Protein AF-A0A7C7NK04-F1 (afdb_monomer)

Radius of gyration: 20.63 Å; Cα contacts (8 Å, |Δi|>4): 147; chains: 1; bounding box: 48×34×59 Å

Mean predicted aligned error: 8.37 Å

pLDDT: mean 84.69, std 10.4, range [35.12, 96.38]

Structure (mmCIF, N/CA/C/O backbone):
data_AF-A0A7C7NK04-F1
#
_entry.id   AF-A0A7C7NK04-F1
#
loop_
_atom_site.group_PDB
_atom_site.id
_atom_site.type_symbol
_atom_site.label_atom_id
_atom_site.label_alt_id
_atom_site.label_comp_id
_atom_site.label_asym_id
_atom_site.label_entity_id
_atom_site.label_seq_id
_atom_site.pdbx_PDB_ins_code
_atom_site.Cartn_x
_atom_site.Cartn_y
_atom_site.Cartn_z
_atom_site.occupancy
_atom_site.B_iso_or_equiv
_atom_site.auth_seq_id
_atom_site.auth_comp_id
_atom_site.auth_asym_id
_atom_site.auth_atom_id
_atom_site.pdbx_PDB_model_num
ATOM 1 N N . MET A 1 1 ? 5.115 5.967 20.524 1.00 58.56 1 MET A N 1
ATOM 2 C CA . MET A 1 1 ? 6.485 6.065 19.951 1.00 58.56 1 MET A CA 1
ATOM 3 C C . MET A 1 1 ? 7.187 7.312 20.480 1.00 58.56 1 MET A C 1
ATOM 5 O O . MET A 1 1 ? 6.506 8.298 20.732 1.00 58.56 1 MET A O 1
ATOM 9 N N . SER A 1 2 ? 8.510 7.290 20.685 1.00 80.31 2 SER A N 1
ATOM 10 C CA . SER A 1 2 ? 9.246 8.470 21.170 1.00 80.31 2 SER A CA 1
ATOM 11 C C . SER A 1 2 ? 9.368 9.536 20.072 1.00 80.31 2 SER A C 1
ATOM 13 O O . SER A 1 2 ? 9.613 9.212 18.912 1.00 80.31 2 SER A O 1
ATOM 15 N N . PHE A 1 3 ? 9.229 10.814 20.439 1.00 82.94 3 PHE A N 1
ATOM 16 C CA . PHE A 1 3 ? 9.349 11.958 19.521 1.00 82.94 3 PHE A CA 1
ATOM 17 C C . PHE A 1 3 ? 10.629 11.903 18.666 1.00 82.94 3 PHE A C 1
ATOM 19 O O . PHE A 1 3 ? 10.594 12.138 17.461 1.00 82.94 3 PHE A O 1
ATOM 26 N N . TRP A 1 4 ? 11.749 11.512 19.281 1.00 83.56 4 TRP A N 1
ATOM 27 C CA . TRP A 1 4 ? 13.045 11.373 18.616 1.00 83.56 4 TRP A CA 1
ATOM 28 C C . TRP A 1 4 ? 13.073 10.277 17.555 1.00 83.56 4 TRP A C 1
ATOM 30 O O . TRP A 1 4 ? 13.673 10.470 16.501 1.00 83.56 4 TRP A O 1
ATOM 40 N N . PHE A 1 5 ? 12.408 9.149 17.806 1.00 79.81 5 PHE A N 1
ATOM 41 C CA . PHE A 1 5 ? 12.311 8.078 16.822 1.00 79.81 5 PHE A CA 1
ATOM 42 C C . PHE A 1 5 ? 11.515 8.537 15.597 1.00 79.81 5 PHE A C 1
ATOM 44 O O . PHE A 1 5 ? 11.977 8.368 14.472 1.00 79.81 5 PHE A O 1
ATOM 51 N N . THR A 1 6 ? 10.373 9.200 15.806 1.00 79.88 6 THR A N 1
ATOM 52 C CA . THR A 1 6 ? 9.559 9.743 14.709 1.00 79.88 6 THR A CA 1
ATOM 53 C C . THR A 1 6 ? 10.322 10.796 13.906 1.00 79.88 6 THR A C 1
ATOM 55 O O . THR A 1 6 ? 10.277 10.776 12.676 1.00 79.88 6 THR A O 1
ATOM 58 N N . LEU A 1 7 ? 11.063 11.687 14.574 1.00 88.12 7 LEU A N 1
ATOM 59 C CA . LEU A 1 7 ? 11.888 12.703 13.917 1.00 88.12 7 LEU A CA 1
ATOM 60 C C . LEU A 1 7 ? 12.986 12.067 13.047 1.00 88.12 7 LEU A C 1
ATOM 62 O O . LEU A 1 7 ? 13.137 12.438 11.885 1.00 88.12 7 LEU A O 1
ATOM 66 N N . LEU A 1 8 ? 13.724 11.093 13.590 1.00 88.56 8 LEU A N 1
ATOM 67 C CA . LEU A 1 8 ? 14.798 10.400 12.872 1.00 88.56 8 LEU A CA 1
ATOM 68 C C . LEU A 1 8 ? 14.267 9.590 11.692 1.00 88.56 8 LEU A C 1
ATOM 70 O O . LEU A 1 8 ? 14.836 9.657 10.605 1.00 88.56 8 LEU A O 1
ATOM 74 N N . LEU A 1 9 ? 13.159 8.871 11.881 1.00 82.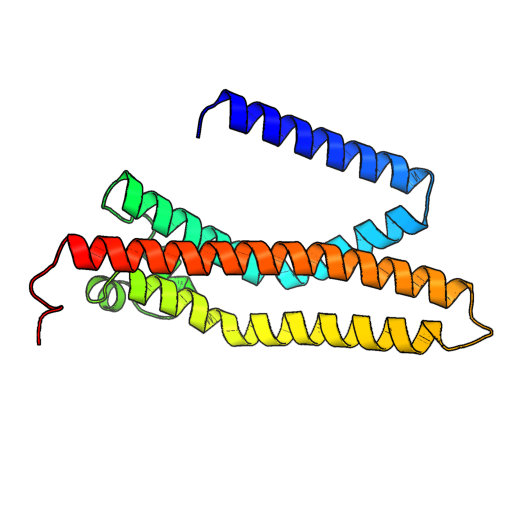81 9 LEU A N 1
ATOM 75 C CA . LEU A 1 9 ? 12.517 8.109 10.816 1.00 82.81 9 LEU A CA 1
ATOM 76 C C . LEU A 1 9 ? 12.035 9.032 9.693 1.00 82.81 9 LEU A C 1
ATOM 78 O O . LEU A 1 9 ? 12.287 8.763 8.522 1.00 82.81 9 LEU A O 1
ATOM 82 N N . THR A 1 10 ? 11.396 10.150 10.045 1.00 85.31 10 THR A N 1
ATOM 83 C CA . THR A 1 10 ? 10.932 11.142 9.064 1.00 85.31 10 THR A CA 1
ATOM 84 C C . THR A 1 10 ? 12.113 11.749 8.310 1.00 85.31 10 THR A C 1
ATOM 86 O O . THR A 1 10 ? 12.084 11.818 7.085 1.00 85.31 10 THR A O 1
ATOM 89 N N . GLY A 1 11 ? 13.179 12.136 9.017 1.00 86.88 11 GLY A N 1
ATOM 90 C CA . GLY A 1 11 ? 14.399 12.655 8.400 1.00 86.88 11 GLY A CA 1
ATOM 91 C C . GLY A 1 11 ? 15.042 11.651 7.443 1.00 86.88 11 GLY A C 1
ATOM 92 O O . GLY A 1 11 ? 15.374 12.006 6.315 1.00 86.88 11 GLY A O 1
ATOM 93 N N . PHE A 1 12 ? 15.150 10.386 7.854 1.00 88.31 12 PHE A N 1
ATOM 94 C CA . PHE A 1 12 ? 15.647 9.304 7.008 1.00 88.31 12 PHE A CA 1
ATOM 95 C C . PHE A 1 12 ? 14.791 9.123 5.749 1.00 88.31 12 PHE A C 1
ATOM 97 O O . PHE A 1 12 ? 15.341 9.062 4.652 1.00 88.31 12 PHE A O 1
ATOM 104 N N . LEU A 1 13 ? 13.461 9.097 5.883 1.00 86.69 13 LEU A N 1
ATOM 105 C CA . LEU A 1 13 ? 12.543 8.961 4.750 1.00 86.69 13 LEU A CA 1
ATOM 106 C C . LEU A 1 13 ? 12.671 10.129 3.767 1.00 86.69 13 LEU A C 1
ATOM 108 O O . LEU A 1 13 ? 12.761 9.903 2.563 1.00 86.69 13 LEU A O 1
ATOM 112 N N . VAL A 1 14 ? 12.737 11.368 4.264 1.00 88.62 14 VAL A N 1
ATOM 113 C CA . VAL A 1 14 ? 12.916 12.559 3.418 1.00 88.62 14 VAL A CA 1
ATOM 114 C C . VAL A 1 14 ? 14.240 12.487 2.659 1.00 88.62 14 VAL A C 1
ATOM 116 O O . VAL A 1 14 ? 14.258 12.677 1.445 1.00 88.62 14 VAL A O 1
ATOM 119 N N . VAL A 1 15 ? 15.342 12.168 3.343 1.00 89.38 15 VAL A N 1
ATOM 120 C CA . VAL A 1 15 ? 16.660 12.039 2.703 1.00 89.38 15 VAL A CA 1
ATOM 121 C C . VAL A 1 15 ? 16.662 10.903 1.680 1.00 89.38 15 VAL A C 1
ATOM 123 O O . VAL A 1 15 ? 17.151 11.095 0.571 1.00 89.38 15 VAL A O 1
ATOM 126 N N . ALA A 1 16 ? 16.077 9.748 2.004 1.00 85.38 16 ALA A N 1
ATOM 127 C CA . ALA A 1 16 ? 15.979 8.619 1.087 1.00 85.38 16 ALA A CA 1
ATOM 128 C C . ALA A 1 16 ? 15.206 8.990 -0.188 1.00 85.38 16 ALA A C 1
ATOM 130 O O . ALA A 1 16 ? 15.686 8.725 -1.289 1.00 85.38 16 ALA A O 1
ATOM 131 N N . VAL A 1 17 ? 14.061 9.668 -0.060 1.00 85.25 17 VAL A N 1
ATOM 132 C CA . VAL A 1 17 ? 13.278 10.137 -1.215 1.00 85.25 17 VAL A CA 1
ATOM 133 C C . VAL A 1 17 ? 14.078 11.134 -2.052 1.00 85.25 17 VAL A C 1
ATOM 135 O O . VAL A 1 17 ? 14.144 10.989 -3.270 1.00 85.25 17 VAL A O 1
ATOM 138 N N . LEU A 1 18 ? 14.732 12.114 -1.422 1.00 87.81 18 LEU A N 1
ATOM 139 C CA . LEU A 1 18 ? 15.547 13.102 -2.136 1.00 87.81 18 LEU A CA 1
ATOM 140 C C . LEU A 1 18 ? 16.727 12.460 -2.872 1.00 87.81 18 LEU A C 1
ATOM 142 O O . LEU A 1 18 ? 17.032 12.865 -3.992 1.00 87.81 18 LEU A O 1
ATOM 146 N N . LEU A 1 19 ? 17.360 11.442 -2.284 1.00 86.81 19 LEU A N 1
ATOM 147 C CA . LEU A 1 19 ? 18.418 10.676 -2.942 1.00 86.81 19 LEU A CA 1
ATOM 148 C C . LEU A 1 19 ? 17.884 9.923 -4.162 1.00 86.81 19 LEU A C 1
ATOM 150 O O . LEU A 1 19 ? 18.484 10.012 -5.227 1.00 86.81 19 LEU A O 1
ATOM 154 N N . TRP A 1 20 ? 16.742 9.242 -4.047 1.00 81.25 20 TRP A N 1
ATOM 155 C CA . TRP A 1 20 ? 16.112 8.556 -5.181 1.00 81.25 20 TRP A CA 1
ATOM 156 C C . TRP A 1 20 ? 15.725 9.523 -6.307 1.00 81.25 20 TRP A C 1
ATOM 158 O O . TRP A 1 20 ? 15.983 9.241 -7.477 1.00 81.25 20 TRP A O 1
ATOM 168 N N . VAL A 1 21 ? 15.186 10.699 -5.966 1.00 83.69 21 VAL A N 1
ATOM 169 C CA . VAL A 1 21 ? 14.900 11.765 -6.939 1.00 83.69 21 VAL A CA 1
ATOM 170 C C . VAL A 1 21 ? 16.192 12.276 -7.580 1.00 83.69 21 VAL A C 1
ATOM 172 O O . VAL A 1 21 ? 16.254 12.403 -8.799 1.00 83.69 21 VAL A O 1
ATOM 175 N N . GLY A 1 22 ? 17.250 12.507 -6.801 1.00 81.81 22 GLY A N 1
ATOM 176 C CA . GLY A 1 22 ? 18.552 12.918 -7.328 1.00 81.81 22 GLY A CA 1
ATOM 177 C C . GLY A 1 22 ? 19.155 11.889 -8.291 1.00 81.81 22 GLY A C 1
ATOM 178 O O . GLY A 1 22 ? 19.622 12.250 -9.368 1.00 81.81 22 GLY A O 1
ATOM 179 N N . VAL A 1 23 ? 19.077 10.600 -7.950 1.00 83.62 23 VAL A N 1
ATOM 180 C CA . VAL A 1 23 ? 19.541 9.501 -8.810 1.00 83.62 23 VAL A CA 1
ATOM 181 C C . VAL A 1 23 ? 18.713 9.415 -10.093 1.00 83.62 23 VAL A C 1
ATOM 183 O O . VAL A 1 23 ? 19.279 9.155 -11.152 1.00 83.62 23 VAL A O 1
ATOM 186 N N . SER A 1 24 ? 17.409 9.702 -10.043 1.00 85.19 24 SER A N 1
ATOM 187 C CA . SER A 1 24 ? 16.538 9.665 -11.228 1.00 85.19 24 SER A CA 1
ATOM 188 C C . SER A 1 24 ? 16.911 10.671 -12.324 1.00 85.19 24 SER A C 1
ATOM 190 O O . SER A 1 24 ? 16.603 10.449 -13.491 1.00 85.19 24 SER A O 1
ATOM 192 N N . ILE A 1 25 ? 17.612 11.755 -11.970 1.00 82.25 25 ILE A N 1
ATOM 193 C CA . ILE A 1 25 ? 18.111 12.749 -12.936 1.00 82.25 25 ILE A CA 1
ATOM 194 C C . ILE A 1 25 ? 19.264 12.166 -13.770 1.00 82.25 25 ILE A C 1
ATOM 196 O O . ILE A 1 25 ? 19.452 12.544 -14.923 1.00 82.25 25 ILE A O 1
ATOM 200 N N . ILE A 1 26 ? 20.036 11.247 -13.184 1.00 84.44 26 ILE A N 1
ATOM 201 C CA . ILE A 1 26 ? 21.245 10.665 -13.781 1.00 84.44 26 ILE A CA 1
ATOM 202 C C . ILE A 1 26 ? 20.951 9.276 -14.373 1.00 84.44 26 ILE A C 1
ATOM 204 O O . ILE A 1 26 ? 21.596 8.871 -15.337 1.00 84.44 26 ILE A O 1
ATOM 208 N N . SER A 1 27 ? 19.965 8.558 -13.826 1.00 84.25 27 SER A N 1
ATOM 209 C CA . SER A 1 27 ? 19.523 7.244 -14.293 1.00 84.25 27 SER A CA 1
ATOM 210 C C . SER A 1 27 ? 18.052 7.281 -14.739 1.00 84.25 27 SER A C 1
ATOM 212 O O . SER A 1 27 ? 17.154 7.325 -13.888 1.00 84.25 27 SER A O 1
ATOM 214 N N . PRO A 1 28 ? 17.777 7.218 -16.057 1.00 82.19 28 PRO A N 1
ATOM 215 C CA . PRO A 1 28 ? 16.409 7.214 -16.575 1.00 82.19 28 PRO A CA 1
ATOM 216 C C . PRO A 1 28 ? 15.612 5.982 -16.119 1.00 82.19 28 PRO A C 1
ATOM 218 O O . PRO A 1 28 ? 14.401 6.074 -15.942 1.00 82.19 28 PRO A O 1
ATOM 221 N N . GLU A 1 29 ? 16.278 4.855 -15.853 1.00 85.00 29 GLU A N 1
ATOM 222 C CA . GLU A 1 29 ? 15.658 3.639 -15.308 1.00 85.00 29 GLU A CA 1
ATOM 223 C C . GLU A 1 29 ? 15.050 3.892 -13.925 1.00 85.00 29 GLU A C 1
ATOM 225 O O . GLU A 1 29 ? 13.898 3.543 -13.670 1.00 85.00 29 GLU A O 1
ATOM 230 N N . VAL A 1 30 ? 15.786 4.577 -13.044 1.00 85.19 30 VAL A N 1
ATOM 231 C CA . VAL A 1 30 ? 15.295 4.939 -11.706 1.00 85.19 30 VAL A CA 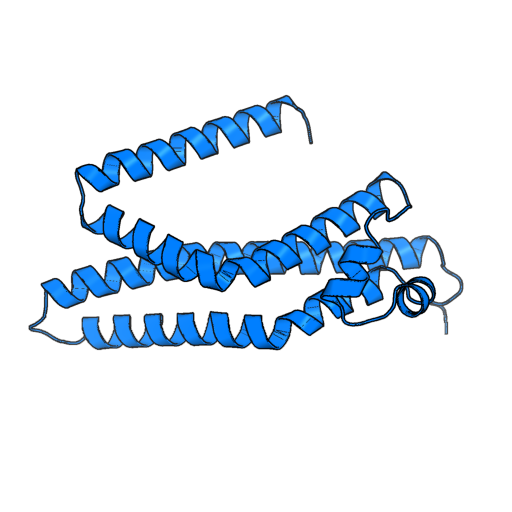1
ATOM 232 C C . VAL A 1 30 ? 14.131 5.925 -11.804 1.00 85.19 30 VAL A C 1
ATOM 234 O O . VAL A 1 30 ? 13.155 5.799 -11.064 1.00 85.19 30 VAL A O 1
ATOM 237 N N . GLY A 1 31 ? 14.178 6.861 -12.757 1.00 86.44 31 GLY A N 1
ATOM 238 C CA . GLY A 1 31 ? 13.046 7.744 -13.053 1.00 86.44 31 GLY A CA 1
ATOM 239 C C . GLY A 1 31 ? 11.790 6.984 -13.480 1.00 86.44 31 GLY A C 1
ATOM 240 O O . GLY A 1 31 ? 10.700 7.270 -12.983 1.00 86.44 31 GLY A O 1
ATOM 241 N N . LEU A 1 32 ? 11.937 5.972 -14.338 1.00 88.19 32 LEU A N 1
ATOM 242 C CA . LEU A 1 32 ? 10.832 5.113 -14.768 1.00 88.19 32 LEU A CA 1
ATOM 243 C C . LEU A 1 32 ? 10.267 4.273 -13.614 1.00 88.19 32 LEU A C 1
ATOM 245 O O . LEU A 1 32 ? 9.047 4.170 -13.496 1.00 88.19 32 LEU A O 1
ATOM 249 N N . ILE A 1 33 ? 11.118 3.740 -12.730 1.00 90.19 33 ILE A N 1
ATOM 250 C CA . ILE A 1 33 ? 10.687 3.016 -11.521 1.00 90.19 33 ILE A CA 1
ATOM 251 C C . ILE A 1 33 ? 9.848 3.926 -10.620 1.00 90.19 33 ILE A C 1
ATOM 253 O O . ILE A 1 33 ? 8.763 3.538 -10.185 1.00 90.19 33 ILE A O 1
ATOM 257 N N . LEU A 1 34 ? 10.320 5.150 -10.359 1.00 88.56 34 LEU A N 1
ATOM 258 C CA . LEU A 1 34 ? 9.594 6.118 -9.533 1.00 88.56 34 LEU A CA 1
ATOM 259 C C . LEU A 1 34 ? 8.253 6.500 -10.161 1.00 88.56 34 LEU A C 1
ATOM 261 O O . LEU A 1 34 ? 7.237 6.539 -9.467 1.00 88.56 34 LEU A O 1
ATOM 265 N N . LEU A 1 35 ? 8.227 6.741 -11.473 1.00 89.12 35 LEU A N 1
ATOM 266 C CA . LEU A 1 35 ? 7.009 7.103 -12.191 1.00 89.12 35 LEU A CA 1
ATOM 267 C C . LEU A 1 35 ? 5.995 5.952 -12.212 1.00 89.12 35 LEU A C 1
ATOM 269 O O . LEU A 1 35 ? 4.809 6.174 -11.966 1.00 89.12 35 LEU A O 1
ATOM 273 N N . ALA A 1 36 ? 6.452 4.720 -12.438 1.00 90.75 36 ALA A N 1
ATOM 274 C CA . ALA A 1 36 ? 5.611 3.530 -12.365 1.00 90.75 36 ALA A CA 1
ATOM 275 C C . ALA A 1 36 ? 5.079 3.294 -10.944 1.00 90.75 36 ALA A C 1
ATOM 277 O O . ALA A 1 36 ? 3.900 2.978 -10.776 1.00 90.75 36 ALA A O 1
ATOM 278 N N . SER A 1 37 ? 5.912 3.513 -9.920 1.00 91.19 37 SER A N 1
ATOM 279 C CA . SER A 1 37 ? 5.491 3.431 -8.521 1.00 91.19 37 SER A CA 1
ATOM 280 C C . SER A 1 37 ? 4.443 4.488 -8.176 1.00 91.19 37 SER A C 1
ATOM 282 O O . SER A 1 37 ? 3.430 4.162 -7.569 1.00 91.19 37 SER A O 1
ATOM 284 N N . LEU A 1 38 ? 4.607 5.731 -8.634 1.00 89.62 38 LEU A N 1
ATOM 285 C CA . LEU A 1 38 ? 3.595 6.783 -8.491 1.00 89.62 38 LEU A CA 1
ATOM 286 C C . LEU A 1 38 ? 2.281 6.419 -9.190 1.00 89.62 38 LEU A C 1
ATOM 288 O O . LEU A 1 38 ? 1.214 6.573 -8.596 1.00 89.62 38 LEU A O 1
ATOM 292 N N . ALA A 1 39 ? 2.344 5.902 -10.420 1.00 90.25 39 ALA A N 1
ATOM 293 C CA . ALA A 1 39 ? 1.160 5.480 -11.163 1.00 90.25 39 ALA A CA 1
ATOM 294 C C . ALA A 1 39 ? 0.391 4.379 -10.420 1.00 90.25 39 ALA A C 1
ATOM 296 O O . ALA A 1 39 ? -0.804 4.530 -10.166 1.00 90.25 39 ALA A O 1
ATOM 297 N N . PHE A 1 40 ? 1.078 3.316 -9.992 1.00 91.19 40 PHE A N 1
ATOM 298 C CA . PHE A 1 40 ? 0.482 2.270 -9.156 1.00 91.19 40 PHE A CA 1
ATOM 299 C C . PHE A 1 40 ? 0.007 2.812 -7.804 1.00 91.19 40 PHE A C 1
ATOM 301 O O . PHE A 1 40 ? -1.027 2.384 -7.294 1.00 91.19 40 PHE A O 1
ATOM 308 N N . GLY A 1 41 ? 0.730 3.778 -7.241 1.00 89.06 41 GLY A N 1
ATOM 309 C CA . GLY A 1 41 ? 0.417 4.445 -5.983 1.00 89.06 41 GLY A CA 1
ATOM 310 C C . GLY A 1 41 ? -0.914 5.187 -6.034 1.00 89.06 41 GLY A C 1
ATOM 311 O O . GLY A 1 41 ? -1.690 5.119 -5.085 1.00 89.06 41 GLY A O 1
ATOM 312 N N . MET A 1 42 ? -1.236 5.824 -7.163 1.00 89.06 42 MET A N 1
ATOM 313 C CA . MET A 1 42 ? -2.540 6.464 -7.364 1.00 89.06 42 MET A CA 1
ATOM 314 C C . MET A 1 42 ? -3.690 5.450 -7.327 1.00 89.06 42 MET A C 1
ATOM 316 O O . MET A 1 42 ? -4.715 5.717 -6.702 1.00 89.06 42 MET A O 1
ATOM 320 N N . PHE A 1 43 ? -3.515 4.265 -7.921 1.00 86.25 43 PHE A N 1
ATOM 321 C CA . PHE A 1 43 ? -4.502 3.182 -7.820 1.00 86.25 43 PHE A CA 1
ATOM 322 C C . PHE A 1 43 ? -4.575 2.600 -6.400 1.00 86.25 43 PHE A C 1
ATOM 324 O O . PHE A 1 43 ? -5.663 2.311 -5.899 1.00 86.25 43 PHE A O 1
ATOM 331 N N . ALA A 1 44 ? -3.431 2.489 -5.724 1.00 92.00 44 ALA A N 1
ATOM 332 C CA . ALA A 1 44 ? -3.324 2.025 -4.345 1.00 92.00 44 ALA A CA 1
ATOM 333 C C . ALA A 1 44 ? -3.876 3.020 -3.311 1.00 92.00 44 ALA A C 1
ATOM 335 O O . ALA A 1 44 ? -4.202 2.619 -2.194 1.00 92.00 44 ALA A O 1
ATOM 336 N N . PHE A 1 45 ? -3.997 4.307 -3.648 1.00 90.88 45 PHE A N 1
ATOM 337 C CA . PHE A 1 45 ? -4.330 5.372 -2.697 1.00 90.88 45 PHE A CA 1
ATOM 338 C C . PHE A 1 45 ? -5.620 5.089 -1.919 1.00 90.88 45 PHE A C 1
ATOM 340 O O . PHE A 1 45 ? -5.697 5.310 -0.708 1.00 90.88 45 PHE A O 1
ATOM 347 N N . ARG A 1 46 ? -6.638 4.540 -2.592 1.00 88.12 46 ARG A N 1
ATOM 348 C CA . ARG A 1 46 ? -7.901 4.186 -1.935 1.00 88.12 46 ARG A CA 1
ATOM 349 C C . ARG A 1 46 ? -7.709 3.103 -0.869 1.00 88.12 46 ARG A C 1
ATOM 351 O O . ARG A 1 46 ? -8.261 3.259 0.219 1.00 88.12 46 ARG A O 1
ATOM 358 N N . LEU A 1 47 ? -6.910 2.074 -1.158 1.00 92.44 47 LEU A N 1
ATOM 359 C CA . LEU A 1 47 ? -6.568 1.001 -0.219 1.00 92.44 47 LEU A CA 1
ATOM 360 C C . LEU A 1 47 ? -5.746 1.553 0.950 1.00 92.44 47 LEU A C 1
ATOM 362 O O . LEU A 1 47 ? -6.179 1.479 2.096 1.00 92.44 47 LEU A O 1
ATOM 366 N N . LEU A 1 48 ? -4.629 2.224 0.653 1.00 92.94 48 LEU A N 1
ATOM 367 C CA . LEU A 1 48 ? -3.720 2.787 1.658 1.00 92.94 48 LEU A CA 1
ATOM 368 C C . LEU A 1 48 ? -4.421 3.768 2.602 1.00 92.94 48 LEU A C 1
ATOM 370 O O . LEU A 1 48 ? -4.211 3.724 3.814 1.00 92.94 48 LEU A O 1
ATOM 374 N N . SER A 1 49 ? -5.296 4.628 2.073 1.00 89.94 49 SER A N 1
ATOM 375 C CA . SER A 1 49 ? -6.057 5.577 2.893 1.00 89.94 49 SER A CA 1
ATOM 376 C C . SER A 1 49 ? -7.063 4.892 3.820 1.00 89.94 49 SER A C 1
ATOM 378 O O . SER A 1 49 ? -7.425 5.445 4.854 1.00 89.94 49 SER A O 1
ATOM 380 N N . ALA A 1 50 ? -7.587 3.726 3.443 1.00 89.06 50 ALA A N 1
ATOM 381 C CA . ALA A 1 50 ? -8.534 2.987 4.263 1.00 89.06 50 ALA A CA 1
ATOM 382 C C . ALA A 1 50 ? -7.813 2.123 5.305 1.00 89.06 50 ALA A C 1
ATOM 384 O O . ALA A 1 50 ? -8.198 2.172 6.467 1.00 89.06 50 ALA A O 1
ATOM 385 N N . TYR A 1 51 ? -6.713 1.461 4.941 1.00 91.81 51 TYR A N 1
ATOM 386 C CA . TYR A 1 51 ? -5.858 0.745 5.893 1.00 91.81 51 TYR A CA 1
ATOM 387 C C . TYR A 1 51 ? -5.276 1.682 6.957 1.00 91.81 51 TYR A C 1
ATOM 389 O O . TYR A 1 51 ? -5.348 1.390 8.147 1.00 91.81 51 TYR A O 1
ATOM 397 N N . THR A 1 52 ? -4.798 2.866 6.555 1.00 90.56 52 THR A N 1
ATOM 398 C CA . THR A 1 52 ? -4.340 3.900 7.502 1.00 90.56 52 THR A CA 1
ATOM 399 C C . THR A 1 52 ? -5.455 4.357 8.441 1.00 90.56 52 THR A C 1
ATOM 401 O O . THR A 1 52 ? -5.203 4.565 9.623 1.00 90.56 52 THR A O 1
ATOM 404 N N . LEU A 1 53 ? -6.691 4.497 7.943 1.00 88.19 53 LEU A N 1
ATOM 405 C CA . LEU A 1 53 ? -7.835 4.841 8.791 1.00 88.19 53 LEU A CA 1
ATOM 406 C C . LEU A 1 53 ? -8.108 3.738 9.819 1.00 88.19 53 LEU A C 1
ATOM 408 O O . LEU A 1 53 ? -8.300 4.051 10.988 1.00 88.19 53 LEU A O 1
ATOM 412 N N . VAL A 1 54 ? -8.108 2.472 9.391 1.00 88.94 54 VAL A N 1
ATOM 413 C CA . VAL A 1 54 ? -8.330 1.320 10.277 1.00 88.94 54 VAL A CA 1
ATOM 414 C C . VAL A 1 54 ? -7.285 1.289 11.388 1.00 88.94 54 VAL A C 1
ATOM 416 O O . VAL A 1 54 ? -7.656 1.254 12.558 1.00 88.94 54 VAL A O 1
ATOM 419 N N . MET A 1 55 ? -6.002 1.400 11.038 1.00 89.62 55 MET A N 1
ATOM 420 C CA . MET A 1 55 ? -4.912 1.444 12.017 1.00 89.62 55 MET A CA 1
ATOM 421 C C . MET A 1 55 ? -5.046 2.630 12.977 1.00 89.62 55 MET A C 1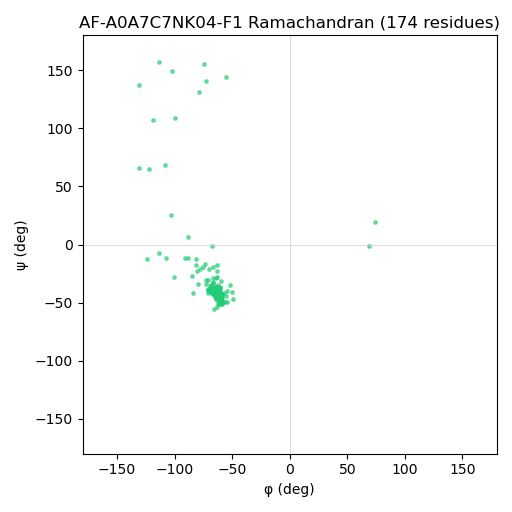
ATOM 423 O O . MET A 1 55 ? -4.972 2.450 14.186 1.00 89.62 55 MET A O 1
ATOM 427 N N . ALA A 1 56 ? -5.321 3.834 12.467 1.00 88.00 56 ALA A N 1
ATOM 428 C CA . ALA A 1 56 ? -5.458 5.022 13.309 1.00 88.00 56 ALA A CA 1
ATOM 429 C C . ALA A 1 56 ? -6.641 4.925 14.287 1.00 88.00 56 ALA A C 1
ATOM 431 O O . ALA A 1 56 ? -6.546 5.393 15.422 1.00 88.00 56 ALA A O 1
ATOM 432 N N . VAL A 1 57 ? -7.759 4.328 13.861 1.00 86.25 57 VAL A N 1
ATOM 433 C CA . VAL A 1 57 ? -8.926 4.115 14.728 1.00 86.25 57 VAL A CA 1
ATOM 434 C C . VAL A 1 57 ? -8.644 3.035 15.773 1.00 86.25 57 VAL A C 1
ATOM 436 O O . VAL A 1 57 ? -8.992 3.230 16.937 1.00 86.25 57 VAL A O 1
ATOM 439 N N . ALA A 1 58 ? -7.988 1.939 15.387 1.00 86.56 58 ALA A N 1
ATOM 440 C CA . ALA A 1 58 ? -7.568 0.888 16.310 1.00 86.56 58 ALA A CA 1
ATOM 441 C C . ALA A 1 58 ? -6.598 1.420 17.381 1.00 86.56 58 ALA A C 1
ATOM 443 O O . ALA A 1 58 ? -6.819 1.206 18.574 1.00 86.56 58 ALA A O 1
ATOM 444 N N . ASP A 1 59 ? -5.592 2.201 16.978 1.00 85.94 59 ASP A N 1
ATOM 445 C CA . ASP A 1 59 ? -4.652 2.856 17.893 1.00 85.94 59 ASP A CA 1
ATOM 446 C C . ASP A 1 59 ? -5.367 3.833 18.837 1.00 85.94 59 ASP A C 1
ATOM 448 O O . ASP A 1 59 ? -5.125 3.832 20.045 1.00 85.94 59 ASP A O 1
ATOM 452 N N . ALA A 1 60 ? -6.296 4.644 18.316 1.00 83.81 60 ALA A N 1
ATOM 453 C CA . ALA A 1 60 ? -7.067 5.577 19.134 1.00 83.81 60 ALA A CA 1
ATOM 454 C C . ALA A 1 60 ? -7.926 4.854 20.184 1.00 83.81 60 ALA A C 1
ATOM 456 O O . ALA A 1 60 ? -7.985 5.294 21.335 1.00 83.81 60 ALA A O 1
ATOM 457 N N . PHE A 1 61 ? -8.554 3.736 19.810 1.00 84.25 61 PHE A N 1
ATOM 458 C CA . PHE A 1 61 ? -9.307 2.900 20.741 1.00 84.25 61 PHE A CA 1
ATOM 459 C C . PHE A 1 61 ? -8.397 2.291 21.811 1.00 84.25 61 PHE A C 1
ATOM 461 O O . PHE A 1 61 ? -8.711 2.363 22.996 1.00 84.25 61 PHE A O 1
ATOM 468 N N . ARG A 1 62 ? -7.227 1.780 21.421 1.00 82.12 62 ARG A N 1
ATOM 469 C CA . ARG A 1 62 ? -6.241 1.219 22.348 1.00 82.12 62 ARG A CA 1
ATOM 470 C C . ARG A 1 62 ? -5.716 2.247 23.353 1.00 82.12 62 ARG A C 1
ATOM 472 O O . ARG A 1 62 ? -5.543 1.921 24.524 1.00 82.12 62 ARG A O 1
ATOM 479 N N . GLU A 1 63 ? -5.438 3.472 22.912 1.00 81.75 63 GLU A N 1
ATOM 480 C CA . GLU A 1 63 ? -4.880 4.515 23.780 1.00 81.75 63 GLU A CA 1
ATOM 481 C C . GLU A 1 63 ? -5.928 5.199 24.666 1.00 81.75 63 GLU A C 1
ATOM 483 O O . GLU A 1 63 ? -5.602 5.629 25.773 1.00 81.75 63 GLU A O 1
ATOM 488 N N . ARG A 1 64 ? -7.161 5.369 24.172 1.00 77.06 64 ARG A N 1
ATOM 489 C CA . ARG A 1 64 ? -8.153 6.268 24.792 1.00 77.06 64 ARG A CA 1
ATOM 490 C C . ARG A 1 64 ? -9.476 5.602 25.151 1.00 77.06 64 ARG A C 1
ATOM 492 O O . ARG A 1 64 ? -10.272 6.233 25.835 1.00 77.06 64 ARG A O 1
ATOM 499 N N . GLY A 1 65 ? -9.735 4.383 24.679 1.00 67.06 65 GLY A N 1
ATOM 500 C CA . GLY A 1 65 ? -11.002 3.667 24.874 1.00 67.06 65 GLY A CA 1
ATOM 501 C C . GLY A 1 65 ? -12.206 4.264 24.131 1.00 67.06 65 GLY A C 1
ATOM 502 O O . GLY A 1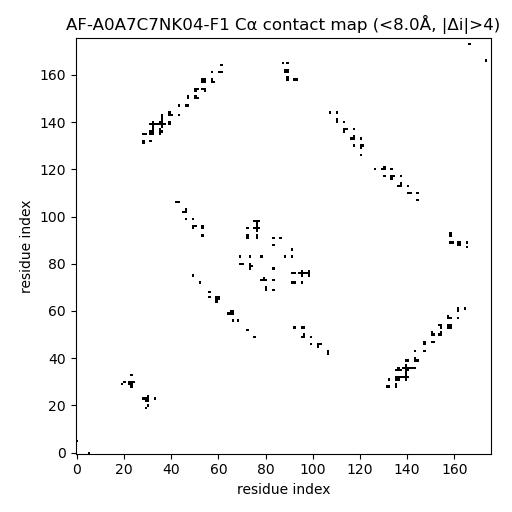 65 ? -13.296 3.710 24.203 1.00 67.06 65 GLY A O 1
ATOM 503 N N . GLU A 1 66 ? -12.034 5.371 23.401 1.00 65.12 66 GLU A N 1
ATOM 504 C CA . GLU A 1 66 ? -13.105 6.068 22.683 1.00 65.12 66 GLU A CA 1
ATOM 505 C C . GLU A 1 66 ? -12.712 6.364 21.232 1.00 65.12 66 GLU A C 1
ATOM 507 O O . GLU A 1 66 ? -11.614 6.848 20.943 1.00 65.12 66 GLU A O 1
ATOM 512 N N . VAL A 1 67 ? -13.654 6.145 20.310 1.00 68.56 67 VAL A N 1
ATOM 513 C CA . VAL A 1 67 ? -13.475 6.410 18.877 1.00 68.56 67 VAL A CA 1
ATOM 514 C C . VAL A 1 67 ? -14.112 7.744 18.503 1.00 68.56 67 VAL A C 1
ATOM 516 O O . VAL A 1 67 ? -15.331 7.868 18.423 1.00 68.56 67 VAL A O 1
ATOM 519 N N . LYS A 1 68 ? -13.284 8.755 18.213 1.00 62.59 68 LYS A N 1
ATOM 520 C CA . LYS A 1 68 ? -13.759 10.072 17.741 1.00 62.59 68 LYS A CA 1
ATOM 521 C C . LYS A 1 68 ? -14.156 10.105 16.261 1.00 62.59 68 LYS A C 1
ATOM 523 O O . LYS A 1 68 ? -14.908 10.985 15.864 1.00 62.59 68 LYS A O 1
ATOM 528 N N . ASP A 1 69 ? -13.674 9.162 15.451 1.00 68.06 69 ASP A N 1
ATOM 529 C CA . ASP A 1 69 ? -13.821 9.166 13.984 1.00 68.06 69 ASP A CA 1
ATOM 530 C C . ASP A 1 69 ? -14.898 8.185 13.459 1.00 68.06 69 ASP A C 1
ATOM 532 O O . ASP A 1 69 ? -14.857 7.764 12.300 1.00 68.06 69 ASP A O 1
ATOM 536 N N . LEU A 1 70 ? -15.901 7.844 14.280 1.00 69.75 70 LEU A N 1
ATOM 537 C CA . LEU A 1 70 ? -17.001 6.922 13.930 1.00 69.75 70 LEU A CA 1
ATOM 538 C C . LEU A 1 70 ? -17.711 7.286 12.613 1.00 69.75 70 LEU A C 1
ATOM 540 O O . LEU A 1 70 ? -18.051 6.401 11.832 1.00 69.75 70 LEU A O 1
ATOM 544 N N . GLN A 1 71 ? -17.847 8.579 12.314 1.00 74.62 71 GLN A N 1
ATOM 545 C CA . GLN A 1 71 ? -18.433 9.077 11.066 1.00 74.62 71 GLN A CA 1
ATOM 546 C C . GLN A 1 71 ? -17.638 8.660 9.815 1.00 74.62 71 GLN A C 1
ATOM 548 O O . GLN A 1 71 ? -18.212 8.294 8.788 1.00 74.62 71 GLN A O 1
ATOM 553 N N . LYS A 1 72 ? -16.300 8.675 9.881 1.00 75.62 72 LYS A N 1
ATOM 554 C CA . LYS A 1 72 ? -15.445 8.247 8.759 1.00 75.62 72 LYS A CA 1
ATOM 555 C C . LYS A 1 72 ? -15.473 6.732 8.585 1.00 75.62 72 LYS A C 1
ATOM 557 O O . LYS A 1 72 ? -15.414 6.249 7.455 1.00 75.62 72 LYS A O 1
ATOM 562 N N . VAL A 1 73 ? -15.582 5.996 9.692 1.00 75.00 73 VAL A N 1
ATOM 563 C CA . VAL A 1 73 ? -15.763 4.538 9.684 1.00 75.00 73 VAL A CA 1
ATOM 564 C C . VAL A 1 73 ? -17.100 4.183 9.025 1.00 75.00 73 VAL A C 1
ATOM 566 O O . VAL A 1 73 ? -17.100 3.369 8.108 1.00 75.00 73 VAL A O 1
ATOM 569 N N . ALA A 1 74 ? -18.194 4.864 9.386 1.00 73.06 74 ALA A N 1
ATOM 570 C CA . ALA A 1 74 ? -19.521 4.737 8.762 1.00 73.06 74 ALA A CA 1
ATOM 571 C C . ALA A 1 74 ? -19.482 4.948 7.248 1.00 73.06 74 ALA A C 1
ATOM 573 O O . ALA A 1 74 ? -19.939 4.113 6.464 1.00 73.06 74 ALA A O 1
ATOM 574 N N . GLN A 1 75 ? -18.846 6.037 6.821 1.00 79.38 75 GLN A N 1
ATOM 575 C CA . GLN A 1 75 ? -18.735 6.366 5.407 1.00 79.38 75 GLN A CA 1
ATOM 576 C C . GLN A 1 75 ? -17.967 5.299 4.611 1.00 79.38 75 GLN A C 1
ATOM 578 O O . GLN A 1 75 ? -18.320 5.022 3.464 1.00 79.38 75 GLN A O 1
ATOM 583 N N . LYS A 1 76 ? -16.909 4.711 5.189 1.0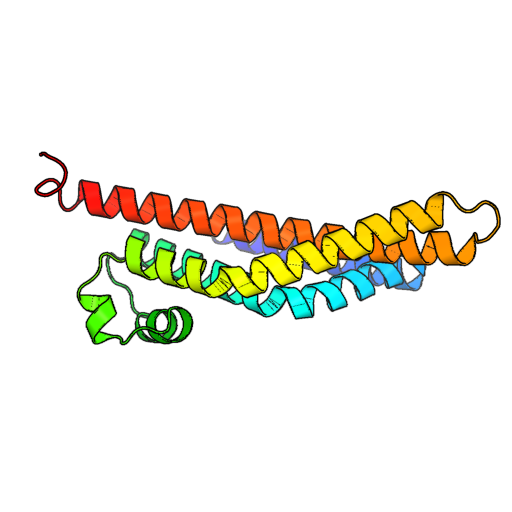0 79.25 76 LYS A N 1
ATOM 584 C CA . LYS A 1 76 ? -16.086 3.704 4.502 1.00 79.25 76 LYS A CA 1
ATOM 585 C C . LYS A 1 76 ? -16.637 2.281 4.597 1.00 79.25 76 LYS A C 1
ATOM 587 O O . LYS A 1 76 ? -16.379 1.505 3.683 1.00 79.25 76 LYS A O 1
ATOM 592 N N . SER A 1 77 ? -17.389 1.946 5.644 1.00 71.56 77 SER A N 1
ATOM 593 C CA . SER A 1 77 ? -18.045 0.639 5.796 1.00 71.56 77 SER A CA 1
ATOM 594 C C . SER A 1 77 ? -19.359 0.534 5.016 1.00 71.56 77 SER A C 1
ATOM 596 O O . SER A 1 77 ? -19.848 -0.569 4.785 1.00 71.56 77 SER A O 1
ATOM 598 N N . GLY A 1 78 ? -19.942 1.666 4.605 1.00 73.19 78 GLY A N 1
ATOM 599 C CA . GLY A 1 78 ? -21.250 1.701 3.945 1.00 73.19 78 GLY A CA 1
ATOM 600 C C . GLY A 1 78 ? -22.421 1.447 4.902 1.00 73.19 78 GLY A C 1
ATOM 601 O O . GLY A 1 78 ? -23.501 1.072 4.448 1.00 73.19 78 GLY A O 1
ATOM 602 N N . LYS A 1 79 ? -22.204 1.629 6.211 1.00 76.19 79 LYS A N 1
ATOM 603 C CA . LYS A 1 79 ? -23.196 1.456 7.285 1.00 76.19 79 LYS A CA 1
ATOM 604 C C . LYS A 1 79 ? -23.523 2.789 7.949 1.00 76.19 79 LYS A C 1
ATOM 606 O O . LYS A 1 79 ? -22.728 3.726 7.881 1.00 76.19 79 LYS A O 1
ATOM 611 N N . SER A 1 80 ? -24.690 2.892 8.586 1.00 75.62 80 SER A N 1
ATOM 612 C CA . SER A 1 80 ? -25.039 4.104 9.339 1.00 75.62 80 SER A CA 1
ATOM 613 C C . SER A 1 80 ? -24.262 4.174 10.662 1.00 75.62 80 SER A C 1
ATOM 615 O O . SER A 1 80 ? -23.847 3.154 11.214 1.00 75.62 80 SER A O 1
ATOM 617 N N . GLU A 1 81 ? -24.062 5.379 11.205 1.00 71.94 81 GLU A N 1
ATOM 618 C CA . GLU A 1 81 ? -23.419 5.543 12.521 1.00 71.94 81 GLU A CA 1
ATOM 619 C C . GLU A 1 81 ? -24.198 4.843 13.644 1.00 71.94 81 GLU A C 1
ATOM 621 O O . GLU A 1 81 ? -23.608 4.375 14.615 1.00 71.94 81 GLU A O 1
ATOM 626 N N . GLU A 1 82 ? -25.523 4.762 13.512 1.00 68.75 82 GLU A N 1
ATOM 627 C CA . GLU A 1 82 ? -26.411 4.109 14.476 1.00 68.75 82 GLU A CA 1
ATOM 628 C C . GLU A 1 82 ? -26.248 2.586 14.455 1.00 68.75 82 GLU A C 1
ATOM 630 O O . GLU A 1 82 ? -26.226 1.968 15.516 1.00 68.75 82 GLU A O 1
ATOM 635 N N . GLU A 1 83 ? -26.056 1.993 13.272 1.00 68.38 83 GLU A N 1
ATOM 636 C CA . GLU A 1 83 ? -25.739 0.568 13.120 1.00 68.38 83 GLU A CA 1
ATOM 637 C C . GLU A 1 83 ? -24.344 0.241 13.669 1.00 68.38 83 GLU A C 1
ATOM 639 O O . GLU A 1 83 ? -24.151 -0.797 14.296 1.00 68.38 83 GLU A O 1
ATOM 644 N N . LEU A 1 84 ? -23.371 1.138 13.488 1.00 70.38 84 LEU A N 1
ATOM 645 C CA . LEU A 1 84 ? -22.007 0.926 13.979 1.00 70.38 84 LEU A CA 1
ATOM 646 C C . LEU A 1 84 ? -21.876 1.051 15.494 1.00 70.38 84 LEU A C 1
ATOM 648 O O . LEU A 1 84 ? -21.049 0.364 16.077 1.00 70.38 84 LEU A O 1
ATOM 652 N N . LYS A 1 85 ? -22.694 1.886 16.142 1.00 69.56 85 LYS A N 1
ATOM 653 C CA . LYS A 1 85 ? -22.729 1.978 17.612 1.00 69.56 85 LYS A CA 1
ATOM 654 C C . LYS A 1 85 ? -23.259 0.710 18.283 1.00 69.56 85 LYS A C 1
ATOM 656 O O . LYS A 1 85 ? -23.046 0.538 19.478 1.00 69.56 85 LYS A O 1
ATOM 661 N N . GLN A 1 86 ? -23.973 -0.137 17.542 1.00 76.81 86 GLN A N 1
ATOM 662 C CA . GLN A 1 86 ? -24.503 -1.409 18.040 1.00 76.81 86 GLN A CA 1
ATOM 663 C C . GLN A 1 86 ? -23.537 -2.579 17.826 1.00 76.81 86 GLN A C 1
ATOM 665 O O . GLN A 1 86 ? -23.762 -3.655 18.375 1.00 76.81 86 GLN A O 1
ATOM 670 N N . LEU A 1 87 ? -22.485 -2.388 17.028 1.00 79.12 87 LEU A N 1
ATOM 671 C CA . LEU A 1 87 ? -21.505 -3.420 16.716 1.00 79.12 87 LEU A CA 1
ATOM 672 C C . LEU A 1 87 ? -20.217 -3.207 17.523 1.00 79.12 87 LEU A C 1
ATOM 674 O O . LEU A 1 87 ? -19.847 -2.059 17.781 1.00 79.12 87 LEU A O 1
ATOM 678 N N . PRO A 1 88 ? -19.494 -4.290 17.864 1.00 82.81 88 PRO A N 1
ATOM 679 C CA . PRO A 1 88 ? -18.124 -4.178 18.346 1.00 82.81 88 PRO A CA 1
ATOM 680 C C . PRO A 1 88 ? -17.268 -3.413 17.330 1.00 82.81 88 PRO A C 1
ATOM 682 O O . PRO A 1 88 ? -17.447 -3.547 16.112 1.00 82.81 88 PRO A O 1
ATOM 685 N N . LEU A 1 89 ? -16.319 -2.616 17.813 1.00 84.00 89 LEU A N 1
ATOM 686 C CA . LEU A 1 89 ? -15.429 -1.828 16.971 1.00 84.00 89 LEU A CA 1
ATOM 687 C C . LEU A 1 89 ? -14.596 -2.729 16.058 1.00 84.00 89 LEU A C 1
ATOM 689 O O . LEU A 1 89 ? -14.377 -2.379 14.898 1.00 84.00 89 LEU A O 1
ATOM 693 N N . SER A 1 90 ? -14.178 -3.902 16.539 1.00 86.31 90 SER A N 1
ATOM 694 C CA . SER A 1 90 ? -13.498 -4.902 15.708 1.00 86.31 90 SER A CA 1
ATOM 695 C C . SER A 1 90 ? -14.323 -5.276 14.472 1.00 86.31 90 SER A C 1
ATOM 697 O O . SER A 1 90 ? -13.807 -5.267 13.353 1.00 86.31 90 SER A O 1
ATOM 699 N N . VAL A 1 91 ? -15.630 -5.502 14.641 1.00 85.81 91 VAL A N 1
ATOM 700 C CA . VAL A 1 91 ? -16.565 -5.812 13.549 1.00 85.81 91 VAL A CA 1
ATOM 701 C C . VAL A 1 91 ? -16.745 -4.608 12.624 1.00 85.81 91 VAL A C 1
ATOM 703 O O . VAL A 1 91 ? -16.730 -4.759 11.403 1.00 85.81 91 VAL A O 1
ATOM 706 N N 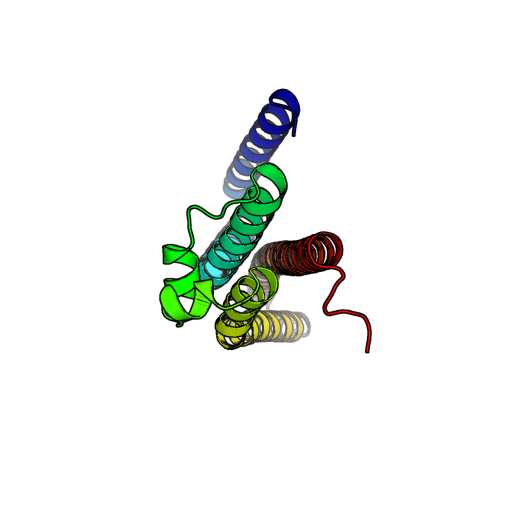. ALA A 1 92 ? -16.859 -3.398 13.176 1.00 85.81 92 ALA A N 1
ATOM 707 C CA . ALA A 1 92 ? -16.934 -2.166 12.392 1.00 85.81 92 ALA A CA 1
ATOM 708 C C . ALA A 1 92 ? -15.701 -1.969 11.490 1.00 85.81 92 ALA A C 1
ATOM 710 O O . ALA A 1 92 ? -15.840 -1.637 10.310 1.00 85.81 92 ALA A O 1
ATOM 711 N N . LEU A 1 93 ? -14.498 -2.199 12.020 1.00 87.31 93 LEU A N 1
ATOM 712 C CA . LEU A 1 93 ? -13.250 -2.099 11.265 1.00 87.31 93 LEU A CA 1
ATOM 713 C C . LEU A 1 93 ? -13.102 -3.237 10.247 1.00 87.31 93 LEU A C 1
ATOM 715 O O . LEU A 1 93 ? -12.696 -2.987 9.111 1.00 87.31 93 LEU A O 1
ATOM 719 N N . ALA A 1 94 ? -13.506 -4.459 10.602 1.00 88.50 94 ALA A N 1
ATOM 720 C CA . ALA A 1 94 ? -13.550 -5.585 9.673 1.00 88.50 94 ALA A CA 1
ATOM 721 C C . ALA A 1 94 ? -14.500 -5.317 8.492 1.00 88.50 94 ALA A C 1
ATOM 723 O O . ALA A 1 94 ? -14.177 -5.653 7.356 1.00 88.50 94 ALA A O 1
ATOM 724 N N . LEU A 1 95 ? -15.633 -4.642 8.717 1.00 87.31 95 LEU A N 1
ATOM 725 C CA . LEU A 1 95 ? -16.537 -4.221 7.641 1.00 87.31 95 LEU A CA 1
ATOM 726 C C . LEU A 1 95 ? -15.895 -3.187 6.707 1.00 87.31 95 LEU A C 1
ATOM 728 O O . LEU A 1 95 ? -16.109 -3.247 5.496 1.00 87.31 95 LEU A O 1
ATOM 732 N N . VAL A 1 96 ? -15.084 -2.263 7.236 1.00 87.31 96 VAL A N 1
ATOM 733 C CA . VAL A 1 96 ? -14.290 -1.349 6.397 1.00 87.31 96 VAL A CA 1
ATOM 734 C C . VAL A 1 96 ? -13.301 -2.137 5.538 1.00 87.31 96 VAL A C 1
ATOM 736 O O . VAL A 1 96 ? -13.195 -1.860 4.346 1.00 87.31 96 VAL A O 1
ATOM 739 N N . MET A 1 97 ? -12.614 -3.130 6.110 1.00 90.31 97 MET A N 1
ATOM 740 C CA . MET A 1 97 ? -11.702 -4.007 5.363 1.00 90.31 97 MET A CA 1
ATOM 741 C C . MET A 1 97 ? -12.443 -4.803 4.278 1.00 90.31 97 MET A C 1
ATOM 743 O O . MET A 1 97 ? -12.007 -4.827 3.129 1.00 90.31 97 MET A O 1
ATOM 747 N N . ALA A 1 98 ? -13.609 -5.368 4.598 1.00 89.31 98 ALA A N 1
ATOM 748 C CA . ALA A 1 98 ? -14.438 -6.115 3.654 1.00 89.31 98 ALA A CA 1
ATOM 749 C C . ALA A 1 98 ? -14.930 -5.240 2.486 1.00 89.31 98 ALA A C 1
ATOM 751 O O . ALA A 1 98 ? -14.916 -5.660 1.329 1.00 89.31 98 ALA A O 1
ATOM 752 N N . ALA A 1 99 ? -15.289 -3.979 2.749 1.00 88.44 99 ALA A N 1
ATOM 753 C CA . ALA A 1 99 ? -15.690 -3.031 1.707 1.00 88.44 99 ALA A CA 1
ATOM 754 C C . ALA A 1 99 ? -14.559 -2.708 0.704 1.00 88.44 99 ALA A C 1
ATOM 756 O O . ALA A 1 99 ? -14.820 -2.197 -0.392 1.00 88.44 99 ALA A O 1
ATOM 757 N N . LEU A 1 100 ? -13.301 -3.000 1.052 1.00 90.12 100 LEU A N 1
ATOM 758 C CA . LEU A 1 100 ? -12.142 -2.804 0.181 1.00 90.12 100 LEU A CA 1
ATOM 759 C C . LEU A 1 100 ? -11.847 -4.004 -0.718 1.00 90.12 100 LEU A C 1
ATOM 761 O O . LEU A 1 100 ? -11.075 -3.841 -1.663 1.00 90.12 100 LEU A O 1
ATOM 765 N N . GLU A 1 101 ? -12.462 -5.167 -0.490 1.00 90.75 101 GLU A N 1
ATOM 766 C CA . GLU A 1 101 ? -12.178 -6.391 -1.247 1.00 90.75 101 GLU A CA 1
ATOM 767 C C . GLU A 1 101 ? -12.192 -6.202 -2.774 1.00 90.75 101 GLU A C 1
ATOM 769 O O . GLU A 1 101 ? -11.215 -6.598 -3.418 1.00 90.75 101 GLU A O 1
ATOM 774 N N . PRO A 1 102 ? -13.193 -5.537 -3.394 1.00 90.62 102 PRO A N 1
ATOM 775 C CA . PRO A 1 102 ? -13.197 -5.345 -4.845 1.00 90.62 102 PRO A CA 1
ATOM 776 C C . PRO A 1 102 ? -11.991 -4.534 -5.338 1.00 90.62 102 PRO A C 1
ATOM 778 O O . PRO A 1 102 ? -11.414 -4.828 -6.388 1.00 90.62 102 PRO A O 1
ATOM 781 N N . TYR A 1 103 ? -11.581 -3.524 -4.567 1.00 91.06 103 TYR A N 1
ATOM 782 C CA . TYR A 1 103 ? -10.420 -2.689 -4.878 1.00 91.06 103 TYR A CA 1
ATOM 783 C C . TYR A 1 103 ? -9.122 -3.467 -4.694 1.00 91.06 103 TYR A C 1
ATOM 785 O O . TYR A 1 103 ? -8.223 -3.346 -5.522 1.00 91.06 103 TYR A O 1
ATOM 793 N N . ARG A 1 104 ? -9.049 -4.300 -3.651 1.00 92.56 104 ARG A N 1
ATOM 794 C CA . ARG A 1 104 ? -7.911 -5.171 -3.370 1.00 92.56 104 ARG A CA 1
ATOM 795 C C . ARG A 1 104 ? -7.692 -6.159 -4.513 1.00 92.56 104 ARG A C 1
ATOM 797 O O . ARG A 1 104 ? -6.593 -6.226 -5.059 1.00 92.56 104 ARG A O 1
ATOM 804 N N . TYR A 1 105 ? -8.741 -6.871 -4.924 1.00 93.00 105 TYR A N 1
ATOM 805 C CA . TYR A 1 105 ? -8.654 -7.829 -6.028 1.00 93.00 105 TYR A CA 1
ATOM 806 C C . TYR A 1 105 ? -8.276 -7.149 -7.339 1.00 93.00 105 TYR A C 1
ATOM 808 O O . TYR A 1 105 ? -7.391 -7.631 -8.037 1.00 93.00 105 TYR A O 1
ATOM 816 N N . THR A 1 106 ? -8.882 -6.001 -7.649 1.00 92.94 106 THR A N 1
ATOM 817 C CA . THR A 1 106 ? -8.554 -5.243 -8.865 1.00 92.94 106 THR A CA 1
ATOM 818 C C . THR A 1 106 ? -7.095 -4.782 -8.861 1.00 92.94 106 THR A C 1
ATOM 820 O O . THR A 1 106 ? -6.407 -4.900 -9.873 1.00 92.94 106 THR A O 1
ATOM 823 N N . TYR A 1 107 ? -6.604 -4.295 -7.719 1.00 93.94 107 TYR A N 1
ATOM 824 C CA . TYR A 1 107 ? -5.229 -3.831 -7.567 1.00 93.94 107 TYR A CA 1
ATOM 825 C C . TYR A 1 107 ? -4.215 -4.965 -7.767 1.00 93.94 107 TYR A C 1
ATOM 827 O O . TYR A 1 107 ? -3.340 -4.861 -8.630 1.00 93.94 107 TYR A O 1
ATOM 835 N N . TYR A 1 108 ? -4.362 -6.074 -7.033 1.00 94.94 108 TYR A N 1
ATOM 836 C CA . TYR A 1 108 ? -3.452 -7.214 -7.165 1.00 94.94 108 TYR A CA 1
ATOM 837 C C . TYR A 1 108 ? -3.572 -7.895 -8.531 1.00 94.94 108 TYR A C 1
ATOM 839 O O . TYR A 1 108 ? -2.565 -8.336 -9.075 1.00 94.94 108 TYR A O 1
ATOM 847 N N . PHE A 1 109 ? -4.762 -7.925 -9.136 1.00 94.56 109 PHE A N 1
ATOM 848 C CA . PHE A 1 109 ? -4.928 -8.405 -10.507 1.00 94.56 109 PHE A CA 1
ATOM 849 C C . PHE A 1 109 ? -4.155 -7.537 -11.510 1.00 94.56 109 PHE A C 1
ATOM 851 O O . PHE A 1 109 ? -3.445 -8.067 -12.364 1.00 94.56 109 PHE A O 1
ATOM 858 N N . GLY A 1 110 ? -4.216 -6.209 -11.366 1.00 93.06 110 GLY A N 1
ATOM 859 C CA . GLY A 1 110 ? -3.407 -5.282 -12.159 1.00 93.06 110 GLY A CA 1
ATOM 860 C C . GLY A 1 110 ? -1.904 -5.525 -11.994 1.00 93.06 110 GLY A C 1
ATOM 861 O O . GLY A 1 110 ? -1.173 -5.572 -12.984 1.00 93.06 110 GLY A O 1
ATOM 862 N N . PHE A 1 111 ? -1.443 -5.761 -10.762 1.00 95.44 111 PHE A N 1
ATOM 863 C CA . PHE A 1 111 ? -0.052 -6.136 -10.500 1.00 95.44 111 PHE A CA 1
ATOM 864 C C . PHE A 1 111 ? 0.332 -7.465 -11.170 1.00 95.44 111 PHE A C 1
ATOM 866 O O . PHE A 1 111 ? 1.376 -7.545 -11.817 1.00 95.44 111 PHE A O 1
ATOM 873 N N . VAL A 1 112 ? -0.523 -8.489 -11.086 1.00 96.38 112 VAL A N 1
ATOM 874 C CA . VAL A 1 112 ? -0.295 -9.788 -11.741 1.00 96.38 112 VAL A CA 1
ATOM 875 C C . VAL A 1 112 ? -0.187 -9.632 -13.258 1.00 96.38 112 VAL A C 1
ATOM 877 O O . VAL A 1 112 ? 0.695 -10.237 -13.859 1.00 96.38 112 VAL A O 1
ATOM 880 N N . ILE A 1 113 ? -1.016 -8.793 -13.887 1.00 94.94 113 ILE A N 1
ATOM 881 C CA . ILE A 1 113 ? -0.896 -8.507 -15.325 1.00 94.94 113 ILE A CA 1
ATOM 882 C C . ILE A 1 113 ? 0.475 -7.907 -15.647 1.00 94.94 113 ILE A C 1
ATOM 884 O O . ILE A 1 113 ? 1.123 -8.355 -16.593 1.00 94.94 113 ILE A O 1
ATOM 888 N N . VAL A 1 114 ? 0.942 -6.930 -14.863 1.00 94.25 114 VAL A N 1
ATOM 889 C CA . VAL A 1 114 ? 2.268 -6.323 -15.064 1.00 94.25 114 VAL A CA 1
ATOM 890 C C . VAL A 1 114 ? 3.383 -7.352 -14.896 1.00 94.25 114 VAL A C 1
ATOM 892 O O . VAL A 1 114 ? 4.285 -7.397 -15.729 1.00 94.25 114 VAL A O 1
ATOM 895 N N . LEU A 1 115 ? 3.301 -8.214 -13.879 1.00 94.81 115 LEU A N 1
ATOM 896 C CA . LEU A 1 115 ? 4.245 -9.313 -13.677 1.00 94.81 115 LEU A CA 1
ATOM 897 C C . LEU A 1 115 ? 4.274 -10.254 -14.890 1.00 94.81 115 LEU A C 1
ATOM 899 O O . LEU A 1 115 ? 5.344 -10.538 -15.424 1.00 94.81 115 LEU A O 1
ATOM 903 N N . LEU A 1 116 ? 3.110 -10.718 -15.353 1.00 94.94 116 LEU A N 1
ATOM 904 C CA . LEU A 1 116 ? 3.016 -11.617 -16.505 1.00 94.94 116 LEU A CA 1
ATOM 905 C C . LEU A 1 116 ? 3.560 -10.964 -17.776 1.00 94.94 116 LEU A C 1
ATOM 907 O O . LEU A 1 116 ? 4.263 -11.614 -18.549 1.00 94.94 116 LEU A O 1
ATOM 911 N N . PHE A 1 117 ? 3.274 -9.679 -17.982 1.00 91.94 117 PHE A N 1
ATOM 912 C CA . PHE A 1 117 ? 3.754 -8.948 -19.147 1.00 91.94 117 PHE A CA 1
ATOM 913 C C . PHE A 1 117 ? 5.272 -8.730 -19.098 1.00 91.94 117 PHE A C 1
ATOM 915 O O . PHE A 1 117 ? 5.949 -8.944 -20.102 1.00 91.94 117 PHE A O 1
ATOM 922 N N . ALA A 1 118 ? 5.829 -8.400 -17.929 1.00 92.00 118 ALA A N 1
ATOM 923 C CA . ALA A 1 118 ? 7.273 -8.285 -17.735 1.00 92.00 118 ALA A CA 1
ATOM 924 C C . ALA A 1 118 ? 7.989 -9.620 -17.992 1.00 92.00 118 ALA A C 1
ATOM 926 O O . ALA A 1 118 ? 8.984 -9.659 -18.717 1.00 92.00 118 ALA A O 1
ATOM 927 N N . LEU A 1 119 ? 7.443 -10.729 -17.481 1.00 91.94 119 LEU A N 1
ATOM 928 C CA . LEU A 1 119 ? 7.968 -12.070 -17.745 1.00 91.94 119 LEU A CA 1
ATOM 929 C C . LEU A 1 119 ? 7.907 -12.419 -19.236 1.00 91.94 119 LEU A C 1
ATOM 931 O O . LEU A 1 119 ? 8.903 -12.877 -19.794 1.00 91.94 119 LEU A O 1
ATOM 935 N N . ALA A 1 120 ? 6.775 -12.162 -19.897 1.00 91.25 120 ALA A N 1
ATOM 936 C CA . ALA A 1 120 ? 6.609 -12.424 -21.324 1.00 91.25 120 ALA A CA 1
ATOM 937 C C . ALA A 1 120 ? 7.634 -11.644 -22.163 1.00 91.25 120 ALA A C 1
ATOM 939 O O . ALA A 1 120 ? 8.326 -12.232 -22.994 1.00 91.25 120 ALA A O 1
ATOM 940 N N . VAL A 1 121 ? 7.795 -10.344 -21.903 1.00 89.56 121 VAL A N 1
ATOM 941 C CA . VAL A 1 121 ? 8.762 -9.491 -22.610 1.00 89.56 121 VAL A CA 1
ATOM 942 C C . VAL A 1 121 ? 10.201 -9.953 -22.375 1.00 89.56 121 VAL A C 1
ATOM 944 O O . VAL A 1 121 ? 11.001 -9.961 -23.314 1.00 89.56 121 VAL A O 1
ATOM 947 N N . ASN A 1 122 ? 10.533 -10.414 -21.167 1.00 86.56 122 ASN A N 1
ATOM 948 C CA . ASN A 1 122 ? 11.884 -10.875 -20.861 1.00 86.56 122 ASN A CA 1
ATOM 949 C C . ASN A 1 122 ? 12.300 -12.115 -21.682 1.00 86.56 122 ASN A C 1
ATOM 951 O O . ASN A 1 122 ? 13.476 -12.268 -22.022 1.00 86.56 122 ASN A O 1
ATOM 955 N N . THR A 1 123 ? 11.344 -12.960 -22.088 1.00 87.12 123 THR A N 1
ATOM 956 C CA . THR A 1 123 ? 11.620 -14.138 -22.937 1.00 87.12 123 THR A CA 1
ATOM 957 C C . THR A 1 123 ? 11.937 -13.802 -24.399 1.00 87.12 123 THR A C 1
ATOM 959 O O . THR A 1 123 ? 12.506 -14.633 -25.106 1.00 87.12 123 THR A O 1
ATOM 962 N N . LEU A 1 124 ? 11.613 -12.593 -24.874 1.00 85.81 124 LEU A N 1
ATOM 963 C CA . LEU A 1 124 ? 11.821 -12.217 -26.273 1.00 85.81 124 LEU A CA 1
ATOM 964 C C . LEU A 1 124 ? 13.296 -11.854 -26.536 1.00 85.81 124 LEU A C 1
ATOM 966 O O . LEU A 1 124 ? 13.863 -11.041 -25.811 1.00 85.81 124 LEU A O 1
ATOM 970 N N . PRO A 1 125 ? 13.954 -12.385 -27.579 1.00 75.88 125 PRO A N 1
ATOM 971 C CA . PRO A 1 125 ? 15.395 -12.190 -27.777 1.00 75.88 125 PRO A CA 1
ATOM 972 C C . PRO A 1 125 ? 15.795 -10.795 -28.292 1.00 75.88 125 PRO A C 1
ATOM 974 O O . PRO A 1 125 ? 16.953 -10.417 -28.155 1.00 75.88 125 PRO A O 1
ATOM 977 N N . THR A 1 126 ? 14.874 -10.022 -28.878 1.00 80.56 126 THR A N 1
ATOM 978 C CA . THR A 1 126 ? 15.239 -8.884 -29.753 1.00 80.56 126 THR A CA 1
ATOM 979 C C . THR A 1 126 ? 14.859 -7.498 -29.213 1.00 80.56 126 THR A C 1
ATOM 981 O O . THR A 1 126 ? 15.257 -6.494 -2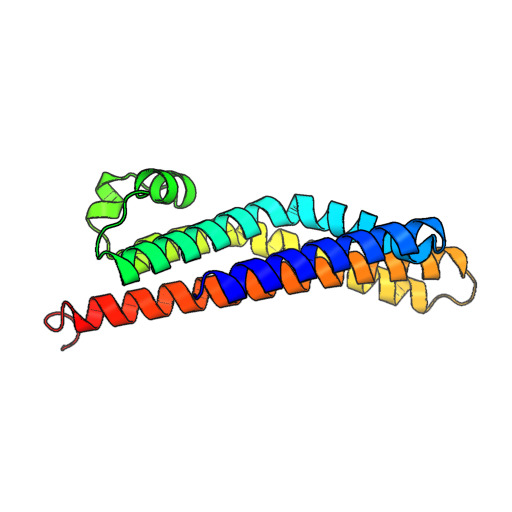9.792 1.00 80.56 126 THR A O 1
ATOM 984 N N . PHE A 1 127 ? 14.120 -7.396 -28.105 1.00 81.25 127 PHE A N 1
ATOM 985 C CA . PHE A 1 127 ? 13.552 -6.118 -27.644 1.00 81.25 127 PHE A CA 1
ATOM 986 C C . PHE A 1 127 ? 14.240 -5.571 -26.384 1.00 81.25 127 PHE A C 1
ATOM 988 O O . PHE A 1 127 ? 13.631 -5.534 -25.320 1.00 81.25 127 PHE A O 1
ATOM 995 N N . ALA A 1 128 ? 15.505 -5.153 -26.493 1.00 81.62 128 ALA A N 1
ATOM 996 C CA . ALA A 1 128 ? 16.282 -4.652 -25.351 1.00 81.62 128 ALA A CA 1
ATOM 997 C C . ALA A 1 128 ? 15.625 -3.440 -24.657 1.00 81.62 128 ALA A C 1
ATOM 999 O O . ALA A 1 128 ? 15.392 -3.486 -23.453 1.00 81.62 128 ALA A O 1
ATOM 1000 N N . ASP A 1 129 ? 15.218 -2.415 -25.412 1.00 84.44 129 ASP A N 1
ATOM 1001 C CA . ASP A 1 129 ? 14.617 -1.200 -24.835 1.00 84.44 129 ASP A CA 1
ATOM 1002 C C . ASP A 1 129 ? 13.271 -1.475 -24.145 1.00 84.44 129 ASP A C 1
ATOM 1004 O O . ASP A 1 129 ? 12.966 -0.927 -23.084 1.00 84.44 129 ASP A O 1
ATOM 1008 N N . LEU A 1 130 ? 12.462 -2.371 -24.725 1.00 86.19 130 LEU A N 1
ATOM 1009 C CA . LEU A 1 130 ? 11.187 -2.779 -24.136 1.00 86.19 130 LEU A CA 1
ATOM 1010 C C . LEU A 1 130 ? 11.400 -3.581 -22.847 1.00 86.19 130 LEU A C 1
ATOM 1012 O O . LEU A 1 130 ? 10.607 -3.440 -21.921 1.00 86.19 130 LEU A O 1
ATOM 1016 N N . LYS A 1 131 ? 12.461 -4.396 -22.764 1.00 88.19 131 LYS A N 1
ATOM 1017 C CA . LYS A 1 131 ? 12.814 -5.119 -21.533 1.00 88.19 131 LYS A CA 1
ATOM 1018 C C . LYS A 1 131 ? 13.150 -4.157 -20.410 1.00 88.19 131 LYS A C 1
ATOM 1020 O O . LYS A 1 131 ? 12.535 -4.257 -19.356 1.00 88.19 131 LYS A O 1
ATOM 1025 N N . THR A 1 132 ? 14.035 -3.193 -20.654 1.00 86.38 132 THR A N 1
ATOM 1026 C CA . THR A 1 132 ? 14.411 -2.190 -19.650 1.00 86.38 132 THR A CA 1
ATOM 1027 C C . THR A 1 132 ? 13.197 -1.392 -19.170 1.00 86.38 132 THR A C 1
ATOM 1029 O O . THR A 1 132 ? 13.010 -1.205 -17.967 1.00 86.38 132 THR A O 1
ATOM 1032 N N . LEU A 1 133 ? 12.311 -0.981 -20.088 1.00 89.31 133 LEU A N 1
ATOM 1033 C CA . LEU A 1 133 ? 11.060 -0.310 -19.726 1.00 89.31 133 LEU A CA 1
ATOM 1034 C C . LEU A 1 133 ? 10.174 -1.204 -18.847 1.00 89.31 133 LEU A C 1
ATOM 1036 O O . LEU A 1 133 ? 9.662 -0.754 -17.823 1.00 89.31 133 LEU A O 1
ATOM 1040 N N . MET A 1 134 ? 9.988 -2.465 -19.238 1.00 91.62 134 MET A N 1
ATOM 1041 C CA . MET A 1 134 ? 9.122 -3.392 -18.516 1.00 91.62 134 MET A CA 1
ATOM 1042 C C . MET A 1 134 ? 9.673 -3.796 -17.153 1.00 91.62 134 MET A C 1
ATOM 1044 O O . MET A 1 134 ? 8.894 -3.937 -16.214 1.00 91.62 134 MET A O 1
ATOM 1048 N N . GLU A 1 135 ? 10.988 -3.938 -17.021 1.00 89.44 135 GLU A N 1
ATOM 1049 C CA . GLU A 1 135 ? 11.649 -4.154 -15.736 1.00 89.44 135 GLU A CA 1
ATOM 1050 C C . GLU A 1 135 ? 11.443 -2.954 -14.813 1.00 89.44 135 GLU A C 1
ATOM 1052 O O . GLU A 1 135 ? 11.054 -3.133 -13.660 1.00 89.44 135 GLU A O 1
ATOM 1057 N N . ALA A 1 136 ? 11.611 -1.729 -15.318 1.00 90.31 136 ALA A N 1
ATOM 1058 C CA . ALA A 1 136 ? 11.368 -0.525 -14.530 1.00 90.31 136 ALA A CA 1
ATOM 1059 C C . ALA A 1 136 ? 9.901 -0.416 -14.075 1.00 90.31 136 ALA A C 1
ATOM 1061 O O . ALA A 1 136 ? 9.627 -0.145 -12.901 1.00 90.31 136 ALA A O 1
ATOM 1062 N N . VAL A 1 137 ? 8.949 -0.685 -14.977 1.00 92.19 137 VAL A N 1
ATOM 1063 C CA . VAL A 1 137 ? 7.513 -0.706 -14.653 1.00 92.19 137 VAL A CA 1
ATOM 1064 C C . VAL A 1 137 ? 7.202 -1.778 -13.610 1.00 92.19 137 VAL A C 1
ATOM 1066 O O . VAL A 1 137 ? 6.491 -1.502 -12.642 1.00 92.19 137 VAL A O 1
ATOM 1069 N N . PHE A 1 138 ? 7.759 -2.979 -13.772 1.00 95.06 138 PHE A N 1
ATOM 1070 C CA . PHE A 1 138 ? 7.604 -4.070 -12.819 1.00 95.06 138 PHE A CA 1
ATOM 1071 C C . PHE A 1 138 ? 8.137 -3.693 -11.436 1.00 95.06 138 PHE A C 1
ATOM 1073 O O . PHE A 1 138 ? 7.413 -3.845 -10.456 1.00 95.06 138 PHE A O 1
ATOM 1080 N N . TRP A 1 139 ? 9.357 -3.161 -11.339 1.00 93.81 139 TRP A N 1
ATOM 1081 C CA . TRP A 1 139 ? 9.952 -2.790 -10.055 1.00 93.81 139 TRP A CA 1
ATOM 1082 C C . TRP A 1 139 ? 9.189 -1.663 -9.357 1.00 93.81 139 TRP A C 1
ATOM 1084 O O . TRP A 1 139 ? 8.971 -1.736 -8.147 1.00 93.81 139 TRP A O 1
ATOM 1094 N N . GLY A 1 140 ? 8.708 -0.662 -10.101 1.00 92.44 140 GLY A N 1
ATOM 1095 C CA . GLY A 1 140 ? 7.852 0.387 -9.542 1.00 92.44 140 GLY A CA 1
ATOM 1096 C C . GLY A 1 140 ? 6.513 -0.155 -9.026 1.00 92.44 140 GLY A C 1
ATOM 1097 O O . GLY A 1 140 ? 6.068 0.186 -7.923 1.00 92.44 140 GLY A O 1
ATOM 1098 N N . ALA A 1 141 ? 5.884 -1.054 -9.788 1.00 94.25 141 ALA A N 1
ATOM 1099 C CA . ALA A 1 141 ? 4.655 -1.726 -9.377 1.00 94.25 141 ALA A CA 1
ATOM 1100 C C . ALA A 1 141 ? 4.878 -2.634 -8.154 1.00 94.25 141 ALA A C 1
ATOM 1102 O O . ALA A 1 141 ? 4.081 -2.605 -7.216 1.00 94.25 141 ALA A O 1
ATOM 1103 N N . ALA A 1 142 ? 5.979 -3.389 -8.124 1.00 95.38 142 ALA A N 1
ATOM 1104 C CA . ALA A 1 142 ? 6.346 -4.291 -7.037 1.00 95.38 142 ALA A CA 1
ATOM 1105 C C . ALA A 1 142 ? 6.610 -3.535 -5.731 1.00 95.38 142 ALA A C 1
ATOM 1107 O O . ALA A 1 142 ? 6.083 -3.925 -4.692 1.00 95.38 142 ALA A O 1
ATOM 1108 N N . LEU A 1 143 ? 7.347 -2.418 -5.788 1.00 93.19 143 LEU A N 1
ATOM 1109 C CA . LEU A 1 143 ? 7.584 -1.555 -4.628 1.00 93.19 143 LEU A CA 1
ATOM 1110 C C . LEU A 1 143 ? 6.262 -1.088 -4.010 1.00 93.19 143 LEU A C 1
ATOM 1112 O O . LEU A 1 143 ? 6.041 -1.217 -2.808 1.00 93.19 143 LEU A O 1
ATOM 1116 N N . THR A 1 144 ? 5.359 -0.582 -4.847 1.00 93.31 144 THR A N 1
ATOM 1117 C CA . THR A 1 144 ? 4.055 -0.091 -4.392 1.00 93.31 144 THR A CA 1
ATOM 1118 C C . THR A 1 144 ? 3.202 -1.223 -3.828 1.00 93.31 144 THR A C 1
ATOM 1120 O O . THR A 1 144 ? 2.586 -1.068 -2.778 1.00 93.31 144 THR A O 1
ATOM 1123 N N . THR A 1 145 ? 3.206 -2.378 -4.493 1.00 95.62 145 THR A N 1
ATOM 1124 C CA . THR A 1 145 ? 2.441 -3.558 -4.073 1.00 95.62 145 THR A CA 1
ATOM 1125 C C . THR A 1 145 ? 2.921 -4.068 -2.721 1.00 95.62 145 THR A C 1
ATOM 1127 O O . THR A 1 145 ? 2.102 -4.391 -1.866 1.00 95.62 145 THR A O 1
ATOM 1130 N N . PHE A 1 146 ? 4.234 -4.065 -2.484 1.00 94.94 146 PHE A N 1
ATOM 1131 C CA . PHE A 1 146 ? 4.808 -4.414 -1.189 1.00 94.94 146 PHE A CA 1
ATOM 1132 C C . PHE A 1 146 ? 4.351 -3.458 -0.078 1.00 94.94 146 PHE A C 1
ATOM 1134 O O . PHE A 1 146 ? 3.995 -3.907 1.009 1.00 94.94 146 PHE A O 1
ATOM 1141 N N . ILE A 1 147 ? 4.292 -2.150 -0.355 1.00 93.12 147 ILE A N 1
ATOM 1142 C CA . ILE A 1 147 ? 3.769 -1.159 0.599 1.00 93.12 147 ILE A CA 1
ATOM 1143 C C . ILE A 1 147 ? 2.286 -1.419 0.891 1.00 93.12 147 ILE A C 1
ATOM 1145 O O . ILE A 1 147 ? 1.888 -1.429 2.053 1.00 93.12 147 ILE A O 1
ATOM 1149 N N . VAL A 1 148 ? 1.466 -1.657 -0.138 1.00 95.19 148 VAL A N 1
ATOM 1150 C CA . VAL A 1 148 ? 0.035 -1.968 0.033 1.00 95.19 148 VAL A CA 1
ATOM 1151 C C . VAL A 1 148 ? -0.158 -3.214 0.887 1.00 95.19 148 VAL A C 1
ATOM 1153 O O . VAL A 1 148 ? -0.930 -3.173 1.841 1.00 95.19 148 VAL A O 1
ATOM 1156 N N . TRP A 1 149 ? 0.584 -4.278 0.587 1.00 95.75 149 TRP A N 1
ATOM 1157 C CA . TRP A 1 149 ? 0.549 -5.528 1.336 1.00 95.75 149 TRP A CA 1
ATOM 1158 C C . TRP A 1 149 ? 0.966 -5.347 2.805 1.00 95.75 149 TRP A C 1
ATOM 1160 O O . TRP A 1 149 ? 0.322 -5.888 3.704 1.00 95.75 149 TRP A O 1
ATOM 1170 N N . ALA A 1 150 ? 2.000 -4.545 3.076 1.00 93.50 150 ALA A N 1
ATOM 1171 C CA . ALA A 1 150 ? 2.423 -4.250 4.444 1.00 93.50 150 ALA A CA 1
ATOM 1172 C C . ALA A 1 150 ? 1.326 -3.511 5.230 1.00 93.50 150 ALA A C 1
ATOM 1174 O O . ALA A 1 150 ? 1.008 -3.892 6.353 1.00 93.50 150 ALA A O 1
ATOM 1175 N N . PHE A 1 151 ? 0.707 -2.488 4.630 1.00 93.81 151 PHE A N 1
ATOM 1176 C CA . PHE A 1 151 ? -0.390 -1.741 5.258 1.00 93.81 151 PHE A CA 1
ATOM 1177 C C . PHE A 1 151 ? -1.636 -2.601 5.479 1.00 93.81 151 PHE A C 1
ATOM 1179 O O . PHE A 1 151 ? -2.297 -2.447 6.502 1.00 93.81 151 PHE A O 1
ATOM 1186 N N . GLU A 1 152 ? -1.949 -3.495 4.543 1.00 94.50 152 GLU A N 1
ATOM 1187 C CA . GLU A 1 152 ? -3.019 -4.481 4.692 1.00 94.50 152 GLU A CA 1
ATOM 1188 C C . GLU A 1 152 ? -2.758 -5.381 5.901 1.00 94.50 152 GLU A C 1
ATOM 1190 O O . GLU A 1 152 ? -3.594 -5.458 6.796 1.00 94.50 152 GLU A O 1
ATOM 1195 N N . THR A 1 153 ? -1.557 -5.961 5.982 1.00 94.25 153 THR A N 1
ATOM 1196 C CA . THR A 1 153 ? -1.152 -6.843 7.088 1.00 94.25 153 THR A CA 1
ATOM 1197 C C . THR A 1 153 ? -1.219 -6.122 8.437 1.00 94.25 153 THR A C 1
ATOM 1199 O O . THR A 1 153 ? -1.706 -6.675 9.421 1.00 94.25 153 THR A O 1
ATOM 1202 N N . PHE A 1 154 ? -0.759 -4.869 8.500 1.00 92.56 154 PHE A N 1
ATOM 1203 C CA . PHE A 1 154 ? -0.837 -4.074 9.726 1.00 92.56 154 PHE A CA 1
ATOM 1204 C C . PHE A 1 154 ? -2.274 -3.708 10.104 1.00 92.56 154 PHE A C 1
ATOM 1206 O O . PHE A 1 154 ? -2.607 -3.722 11.285 1.00 92.56 154 PHE A O 1
ATOM 1213 N N . ALA A 1 155 ? -3.137 -3.414 9.129 1.00 92.19 155 ALA A N 1
ATOM 1214 C CA . ALA A 1 155 ? -4.546 -3.154 9.393 1.00 92.19 155 ALA A CA 1
ATOM 1215 C C . ALA A 1 155 ? -5.266 -4.413 9.903 1.00 92.19 155 ALA A C 1
ATOM 1217 O O . ALA A 1 155 ? -6.012 -4.322 10.873 1.00 92.19 155 ALA A O 1
ATOM 1218 N N . GLU A 1 156 ? -5.013 -5.583 9.312 1.00 93.25 156 GLU A N 1
ATOM 1219 C CA . GLU A 1 156 ? -5.559 -6.862 9.785 1.00 93.25 156 GLU A CA 1
ATOM 1220 C C . GLU A 1 156 ? -5.103 -7.181 11.215 1.00 93.25 156 GLU A C 1
ATOM 1222 O O . GLU A 1 156 ? -5.930 -7.512 12.067 1.00 93.25 156 GLU A O 1
ATOM 1227 N N . ALA A 1 157 ? -3.810 -7.003 11.507 1.00 92.38 157 ALA A N 1
ATOM 1228 C CA . ALA A 1 157 ? -3.274 -7.170 12.855 1.00 92.38 157 ALA A CA 1
ATOM 1229 C C . ALA A 1 157 ? -3.923 -6.200 13.856 1.00 92.38 157 ALA A C 1
ATOM 1231 O O . ALA A 1 157 ? -4.316 -6.612 14.944 1.00 92.38 157 ALA A O 1
ATOM 1232 N N . ALA A 1 158 ? -4.109 -4.933 13.474 1.00 90.19 158 ALA A N 1
ATOM 1233 C CA . ALA A 1 158 ? -4.756 -3.937 14.322 1.00 90.19 158 ALA A CA 1
ATOM 1234 C C . ALA A 1 158 ? -6.222 -4.296 14.633 1.00 90.19 158 ALA A C 1
ATOM 1236 O O . ALA A 1 158 ? -6.671 -4.124 15.764 1.00 90.19 158 ALA A O 1
ATOM 1237 N N . VAL A 1 159 ? -6.967 -4.836 13.660 1.00 91.75 159 VAL A N 1
ATOM 1238 C CA . VAL A 1 159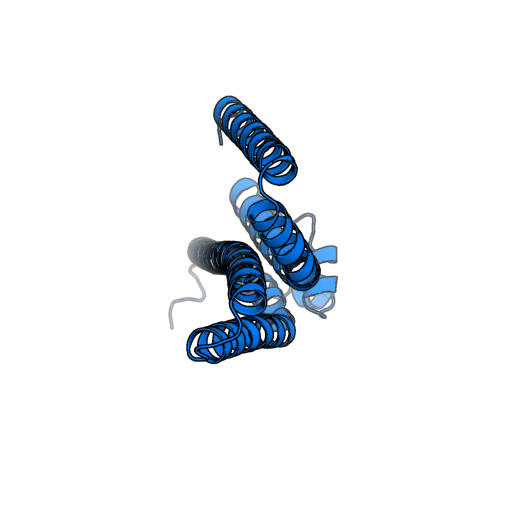 ? -8.341 -5.323 13.887 1.00 91.75 159 VAL A CA 1
ATOM 1239 C C . VAL A 1 159 ? -8.359 -6.506 14.856 1.00 91.75 159 VAL A C 1
ATOM 1241 O O . VAL A 1 159 ? -9.197 -6.534 15.757 1.00 91.75 159 VAL A O 1
ATOM 1244 N N . ALA A 1 160 ? -7.431 -7.454 14.703 1.00 91.62 160 ALA A N 1
ATOM 1245 C CA . ALA A 1 160 ? -7.316 -8.601 15.600 1.00 91.62 160 ALA A CA 1
ATOM 1246 C C . ALA A 1 160 ? -6.985 -8.173 17.041 1.00 91.62 160 ALA A C 1
ATOM 1248 O O . ALA A 1 160 ? -7.630 -8.632 17.980 1.00 91.62 160 ALA A O 1
ATOM 1249 N N . GLU A 1 161 ? -6.051 -7.234 17.221 1.00 88.75 161 GLU A N 1
ATOM 1250 C CA . GLU A 1 161 ? -5.723 -6.684 18.543 1.00 88.75 161 GLU A CA 1
ATOM 1251 C C . GLU A 1 161 ? -6.931 -6.004 19.204 1.00 88.75 161 GLU A C 1
ATOM 1253 O O . GLU A 1 161 ? -7.161 -6.180 20.401 1.00 88.75 161 GLU A O 1
ATOM 1258 N N . 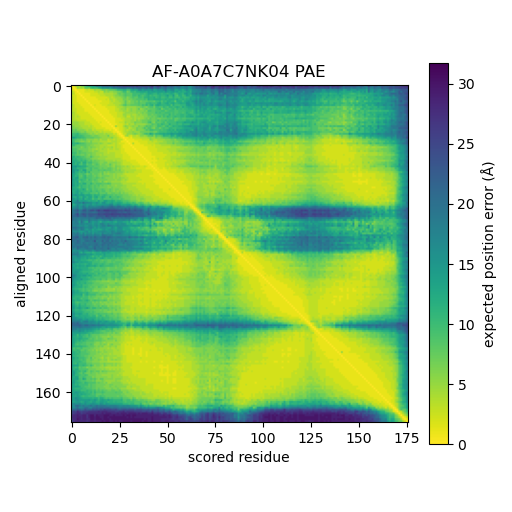VAL A 1 162 ? -7.727 -5.243 18.441 1.00 88.75 162 VAL A N 1
ATOM 1259 C CA . VAL A 1 162 ? -8.958 -4.622 18.958 1.00 88.75 162 VAL A CA 1
ATOM 1260 C C . VAL A 1 162 ? -9.960 -5.688 19.400 1.00 88.75 162 VAL A C 1
ATOM 1262 O O . VAL A 1 162 ? -10.520 -5.557 20.486 1.00 88.75 162 VAL A O 1
ATOM 1265 N N . ALA A 1 163 ? -10.144 -6.755 18.619 1.00 89.19 163 ALA A N 1
ATOM 1266 C CA . ALA A 1 163 ? -11.041 -7.854 18.981 1.00 89.19 163 ALA A CA 1
ATOM 1267 C C . ALA A 1 163 ? -10.624 -8.527 20.302 1.00 89.19 163 ALA A C 1
ATOM 1269 O O . ALA A 1 163 ? -11.461 -8.740 21.178 1.00 89.19 163 ALA A O 1
ATOM 1270 N N . GLU A 1 164 ? -9.326 -8.787 20.494 1.00 88.81 164 GLU A N 1
ATOM 1271 C CA . GLU A 1 164 ? -8.812 -9.345 21.753 1.00 88.81 164 GLU A CA 1
ATOM 1272 C C . GLU A 1 164 ? -9.018 -8.407 22.952 1.00 88.81 164 GLU A C 1
ATOM 1274 O O . GLU A 1 164 ? -9.243 -8.860 24.078 1.00 88.81 164 GLU A O 1
ATOM 1279 N N . LEU A 1 165 ? -8.884 -7.092 22.750 1.00 85.94 165 LEU A N 1
ATOM 1280 C CA . LEU A 1 165 ? -9.116 -6.103 23.803 1.00 85.94 165 LEU A CA 1
ATOM 1281 C C . LEU A 1 165 ? -10.594 -6.042 24.195 1.00 85.94 165 LEU A C 1
ATOM 1283 O O . LEU A 1 165 ? -10.894 -5.967 25.386 1.00 85.94 165 LEU A O 1
ATOM 1287 N N . GLU A 1 166 ? -11.500 -6.112 23.221 1.00 85.00 166 GLU A N 1
ATOM 1288 C CA . GLU A 1 166 ? -12.944 -6.169 23.462 1.00 85.00 166 GLU A CA 1
ATOM 1289 C C . GLU A 1 166 ? -13.338 -7.441 24.224 1.00 85.00 166 GLU A C 1
ATOM 1291 O O . GLU A 1 166 ? -14.069 -7.360 25.210 1.00 85.00 166 GLU A O 1
ATOM 1296 N N . GLU A 1 167 ? -12.786 -8.600 23.850 1.00 83.69 167 GLU A N 1
ATOM 1297 C CA . GLU A 1 167 ? -13.021 -9.870 24.550 1.00 83.69 167 GLU A CA 1
ATOM 1298 C C . GLU A 1 167 ? -12.538 -9.818 26.011 1.00 83.69 167 GLU A C 1
ATOM 1300 O O . GLU A 1 167 ? -13.248 -10.230 26.931 1.00 83.69 167 GLU A O 1
ATOM 1305 N N . LYS A 1 168 ? -11.357 -9.235 26.256 1.00 81.62 168 LYS A N 1
ATOM 1306 C CA . LYS A 1 168 ? -10.819 -9.040 27.615 1.00 81.62 168 LYS A CA 1
ATOM 1307 C C . LYS A 1 168 ? -11.645 -8.056 28.447 1.00 81.62 168 LYS A C 1
ATOM 1309 O O . LYS A 1 168 ? -11.699 -8.199 29.668 1.00 81.62 168 LYS A O 1
ATOM 1314 N N . GLN A 1 169 ? -12.256 -7.053 27.818 1.00 73.56 169 GLN A N 1
ATOM 1315 C CA . GLN A 1 169 ? -13.108 -6.069 28.492 1.00 73.56 169 GLN A CA 1
ATOM 1316 C C . GLN A 1 169 ? -14.530 -6.586 28.741 1.00 73.56 169 GLN A C 1
ATOM 1318 O O . GLN A 1 169 ? -15.182 -6.111 29.672 1.00 73.56 169 GLN A O 1
ATOM 1323 N N . ASN A 1 170 ? -14.993 -7.574 27.970 1.00 66.69 170 ASN A N 1
ATOM 1324 C CA . ASN A 1 170 ? -16.340 -8.125 28.076 1.00 66.69 170 ASN A CA 1
ATOM 1325 C C . ASN A 1 170 ? -16.338 -9.673 28.136 1.00 66.69 170 ASN A C 1
ATOM 1327 O O . ASN A 1 170 ? -16.880 -10.340 27.253 1.00 66.69 170 ASN A O 1
ATOM 1331 N N . PRO A 1 171 ? -15.782 -10.287 29.202 1.00 57.06 171 PRO A N 1
ATOM 1332 C CA . PRO A 1 171 ? -15.605 -11.743 29.300 1.00 57.06 171 PRO A CA 1
ATOM 1333 C C . PRO A 1 171 ? -16.918 -12.548 29.406 1.00 57.06 171 PRO A C 1
ATOM 1335 O O . PRO A 1 171 ? -16.884 -13.773 29.504 1.00 57.06 171 PRO A O 1
ATOM 1338 N N . ALA A 1 172 ? -18.082 -11.890 29.419 1.00 53.09 172 ALA A N 1
ATOM 1339 C CA . ALA A 1 172 ? -19.383 -12.521 29.636 1.00 53.09 172 ALA A CA 1
ATOM 1340 C C . ALA A 1 172 ? -19.994 -13.186 28.384 1.00 53.09 172 ALA A C 1
ATOM 1342 O O . ALA A 1 172 ? -20.947 -13.951 28.531 1.00 53.09 172 ALA A O 1
ATOM 1343 N N . GLU A 1 173 ? -19.462 -12.946 27.178 1.00 51.34 173 GLU A N 1
ATOM 1344 C CA . GLU A 1 173 ? -20.015 -13.511 25.930 1.00 51.34 173 GLU A CA 1
ATOM 1345 C C . GLU A 1 173 ? -19.172 -14.641 25.303 1.00 51.34 173 GLU A C 1
ATOM 1347 O O . GLU A 1 173 ? -19.680 -15.369 24.455 1.00 51.34 173 GLU A O 1
ATOM 1352 N N . GLY A 1 174 ? -17.934 -14.874 25.760 1.00 42.47 174 GLY A N 1
ATOM 1353 C CA . GLY A 1 174 ? -17.021 -15.892 25.199 1.00 42.47 174 GLY A CA 1
ATOM 1354 C C . GLY A 1 174 ? -17.130 -17.302 25.799 1.00 42.47 174 GLY A C 1
ATOM 1355 O O . GLY A 1 174 ? -16.309 -18.168 25.505 1.00 42.47 174 GLY A O 1
ATOM 1356 N N . GLY A 1 175 ? -18.107 -17.546 26.674 1.00 43.16 175 GLY A N 1
ATOM 1357 C CA . GLY A 1 175 ? -18.242 -18.799 27.418 1.00 43.16 175 GLY A CA 1
ATOM 1358 C C . GLY A 1 175 ? -19.574 -19.502 27.199 1.00 43.16 175 GLY A C 1
ATOM 1359 O O . GLY A 1 175 ? -20.328 -19.629 28.163 1.00 43.16 175 GLY A O 1
ATOM 1360 N N . LYS A 1 176 ? -19.856 -19.965 25.974 1.00 35.12 176 LYS A N 1
ATOM 1361 C CA . LYS A 1 176 ? -20.792 -21.072 25.701 1.00 35.12 176 LYS A CA 1
ATOM 1362 C C . LYS A 1 176 ? -20.372 -21.875 24.480 1.00 35.12 176 LYS A C 1
ATOM 1364 O O . LYS A 1 176 ? -20.119 -21.248 23.433 1.00 35.12 176 LYS A O 1
#

Foldseek 3Di:
DDPVVVVVVVVVVVVVVVVLVVVCVVDVLSVLLQVLLVVLCVLLVVLLVLLVVLLVQLVCCVVPVDGPPLVVLCVQLVHDSVVCVVDQVLVSSVSSVVSCVVSVCVSVVVLVVLVVVLVVVVPDDPCPVVNSSSVSSNNSSVVNVVVSVVSSVSSNVSSVVSVVVVCVVCVPPPDD

Sequence (176 aa):
MSFWFTLLLTGFLVVAVLLWVGVSIISPEVGLILLASLAFGMFAFRLLSAYTLVMAVADAFRERGEVKDLQKVAQKSGKSEEELKQLPLSVALALVMAALEPYRYTYYFGFVIVLLFALAVNTLPTFADLKTLMEAVFWGAALTTFIVWAFETFAEAAVAEVAELEEKQNPAEGGK

Nearest PDB structures (foldseek):
  6ch2-assembly2_E  TM=2.890E-01  e=8.813E-01  Salmonella enterica subsp. enterica serovar Typhimurium str. LT2
  6bl6-assembly1_A  TM=2.485E-01  e=9.855E+00  Salmonella enterica subsp. enterica serovar Typhimurium str. LT2

Secondary structure (DSSP, 8-state):
--HHHHHHHHHHHHHHHHHHHHHHHH-HHHHHHHHHHHHHHHHHHHHHHHHHHHHHHHHHHHHHS--TTHHHHHHHHTS-HHHHTTS-HHHHHHHHHHHTHHHHHHHHHHHHHHHHHHHHHHH-SS-HHHHHHHHHHHHHHHHHHHHHHHHHHHHHHHHHHHHHHHHHH-TTSS--

Solvent-accessible surface area (backbone atoms only — not comparable to full-atom values): 9358 Å² total; per-residue (Å²): 135,57,70,66,57,55,51,51,52,50,52,49,51,53,53,51,51,51,49,52,55,58,46,23,76,79,34,65,59,53,37,41,18,52,51,29,19,50,56,45,38,62,70,41,43,67,56,51,57,46,29,51,48,43,32,53,49,37,51,38,31,74,78,64,74,52,72,91,57,51,66,62,50,18,68,56,38,77,45,54,59,73,60,48,72,75,43,60,66,34,58,49,45,48,39,32,54,58,63,39,45,69,59,51,53,51,50,53,50,54,50,48,50,44,49,54,50,35,54,56,49,63,72,49,92,81,50,65,70,60,32,56,53,33,51,21,38,38,53,8,37,48,55,39,50,52,53,50,51,51,42,48,53,51,24,54,51,34,35,51,54,43,42,55,52,52,46,71,75,47,68,85,76,82,79,127